Protein AF-A0A9K3N238-F1 (afdb_monomer_lite)

Sequence (160 aa):
MAKKGSGGYFGYQEIWHDLILIFRPKSKLHALWNHTVSHKTKVASDRNLTHTVFTVLSRSIPDAARPVHDAIYGAVDVYLKEHPTLTEVERKKVCELIDVKKLSADASIHAAQNDRLLLRMVVQILFHEQVRATTVIKEAARGNRALEQDWEIKMPLRSK

Secondary structure (DSSP, 8-state):
-----------SSSHHHHHHHHT--TTHHHHHHHHHHHHHHHHHT-TT--HHHHHHHHHTS-GGG-S--HHHHHHHHHHHHH-TT--HHHHHHHHTT--GGG--HHHHHHHHT-TTS-HHHHHHHHHHHHHHHHHHHHHHHHHHHHHHHHHHHT------

Structure (mmCIF, N/CA/C/O backbone):
data_AF-A0A9K3N238-F1
#
_entry.id   AF-A0A9K3N238-F1
#
loop_
_atom_site.group_PDB
_atom_site.id
_atom_site.type_symbol
_atom_site.label_atom_id
_atom_site.label_alt_id
_atom_site.label_comp_id
_atom_site.label_asym_id
_atom_site.label_entity_id
_atom_site.label_seq_id
_atom_site.pdbx_PDB_ins_code
_atom_site.Cartn_x
_atom_site.Cartn_y
_atom_site.Cartn_z
_atom_site.occupancy
_ato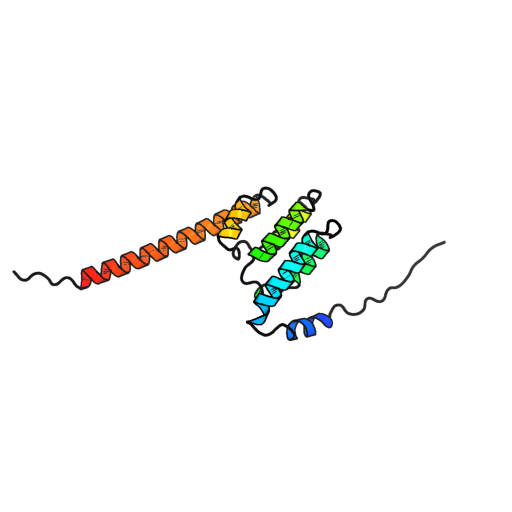m_site.B_iso_or_equiv
_atom_site.auth_seq_id
_atom_site.auth_comp_id
_atom_site.auth_asym_id
_atom_site.auth_atom_id
_atom_site.pdbx_PDB_model_num
ATOM 1 N N . MET A 1 1 ? -47.717 -0.797 22.506 1.00 36.56 1 MET A N 1
ATOM 2 C CA . MET A 1 1 ? -47.181 -2.105 22.057 1.00 36.56 1 MET A CA 1
ATOM 3 C C . MET A 1 1 ? -46.749 -1.997 20.601 1.00 36.56 1 MET A C 1
ATOM 5 O O . MET A 1 1 ? -47.348 -1.241 19.854 1.00 36.56 1 MET A O 1
ATOM 9 N N . ALA A 1 2 ? -45.655 -2.675 20.260 1.00 42.44 2 ALA A N 1
ATOM 10 C CA . ALA A 1 2 ? -44.848 -2.520 19.049 1.00 42.44 2 ALA A CA 1
ATOM 11 C C . ALA A 1 2 ? -45.289 -3.381 17.846 1.00 42.44 2 ALA A C 1
ATOM 13 O O . ALA A 1 2 ? -45.802 -4.475 18.065 1.00 42.44 2 ALA A O 1
ATOM 14 N N . LYS A 1 3 ? -44.935 -2.938 16.620 1.00 38.91 3 LYS A N 1
ATOM 15 C CA . LYS A 1 3 ? -44.152 -3.623 15.538 1.00 38.91 3 LYS A CA 1
ATOM 16 C C . LYS A 1 3 ? -44.475 -2.985 14.162 1.00 38.91 3 LYS A C 1
ATOM 18 O O . LYS A 1 3 ? -45.639 -2.765 13.871 1.00 38.91 3 LYS A O 1
ATOM 23 N N . LYS A 1 4 ? -43.478 -2.438 13.432 1.00 41.72 4 LYS A N 1
ATOM 24 C CA . LYS A 1 4 ? -42.696 -3.033 12.299 1.00 41.72 4 LYS A CA 1
ATOM 25 C C . LYS A 1 4 ? -43.605 -3.563 11.170 1.00 41.72 4 LYS A C 1
ATOM 27 O O . LYS A 1 4 ? -44.455 -4.378 11.474 1.00 41.72 4 LYS A O 1
ATOM 32 N N . GLY A 1 5 ? -43.475 -3.261 9.876 1.00 37.56 5 GLY A N 1
ATOM 33 C CA . GLY A 1 5 ? -42.472 -2.591 9.037 1.00 37.56 5 GLY A CA 1
ATOM 34 C C . GLY A 1 5 ? -42.508 -3.239 7.635 1.00 37.56 5 GLY A C 1
ATOM 35 O O . GLY A 1 5 ? -42.903 -4.393 7.546 1.00 37.56 5 GLY A O 1
ATOM 36 N N . SER A 1 6 ? -42.074 -2.553 6.571 1.00 37.09 6 SER A N 1
ATOM 37 C CA . SER A 1 6 ? -41.459 -3.182 5.380 1.00 37.09 6 SER A CA 1
ATOM 38 C C . SER A 1 6 ? -40.915 -2.110 4.435 1.00 37.09 6 SER A C 1
ATOM 40 O O . SER A 1 6 ? -41.674 -1.389 3.791 1.00 37.09 6 SER A O 1
ATOM 42 N N . GLY A 1 7 ? -39.586 -2.009 4.386 1.00 35.06 7 GLY A N 1
ATOM 43 C CA . GLY A 1 7 ? -38.854 -1.189 3.429 1.00 35.06 7 GLY A CA 1
ATOM 44 C C . GLY A 1 7 ? -38.792 -1.861 2.058 1.00 35.06 7 GLY A C 1
ATOM 45 O O . GLY A 1 7 ? -38.559 -3.065 1.960 1.00 35.06 7 GLY A O 1
ATOM 46 N N . GLY A 1 8 ? -38.989 -1.064 1.009 1.00 31.45 8 GLY A N 1
ATOM 47 C CA . GLY A 1 8 ? -38.697 -1.444 -0.367 1.00 31.45 8 GLY A CA 1
ATOM 48 C C . GLY A 1 8 ? -37.238 -1.135 -0.684 1.00 31.45 8 GLY A C 1
ATOM 49 O O . GLY A 1 8 ? -36.854 0.028 -0.777 1.00 31.45 8 GLY A O 1
ATOM 50 N N . TYR A 1 9 ? -36.427 -2.178 -0.838 1.00 36.44 9 TYR A N 1
ATOM 51 C CA . TYR A 1 9 ? -35.090 -2.085 -1.413 1.00 36.44 9 TYR A CA 1
ATOM 52 C C . TYR A 1 9 ? -35.229 -2.063 -2.939 1.00 36.44 9 TYR A C 1
ATOM 54 O O . TYR A 1 9 ? -35.436 -3.104 -3.556 1.00 36.44 9 TYR A O 1
ATOM 62 N N . PHE A 1 10 ? -35.138 -0.880 -3.546 1.00 38.25 10 PHE A N 1
ATOM 63 C CA . PHE A 1 10 ? -35.057 -0.723 -4.998 1.00 38.25 10 PHE A CA 1
ATOM 64 C C . PHE A 1 10 ? -33.602 -0.470 -5.421 1.00 38.25 10 PHE A C 1
ATOM 66 O O . PHE A 1 10 ? -32.990 0.515 -5.019 1.00 38.25 10 PHE A O 1
ATOM 73 N N . GLY A 1 11 ? -33.074 -1.371 -6.257 1.00 41.41 11 GLY A N 1
ATOM 74 C CA . GLY A 1 11 ? -32.256 -1.003 -7.417 1.00 41.41 11 GLY A CA 1
ATOM 75 C C . GLY A 1 11 ? -30.794 -0.595 -7.211 1.00 41.41 11 GLY A C 1
ATOM 76 O O . GLY A 1 11 ? -30.392 0.448 -7.707 1.00 41.41 11 GLY A O 1
ATOM 77 N N . TYR A 1 12 ? -29.951 -1.438 -6.604 1.00 43.28 12 TYR A N 1
ATOM 78 C CA . TYR A 1 12 ? -28.486 -1.259 -6.665 1.00 43.28 12 TYR A CA 1
ATOM 79 C C . TYR A 1 12 ? -27.823 -1.926 -7.881 1.00 43.28 12 TYR A C 1
ATOM 81 O O . TYR A 1 12 ? -26.600 -1.945 -7.946 1.00 43.28 12 TYR A O 1
ATOM 89 N N . GLN A 1 13 ? -28.586 -2.479 -8.831 1.00 37.25 13 GLN A N 1
ATOM 90 C CA . GLN A 1 13 ? -28.043 -3.329 -9.903 1.00 37.25 13 GLN A CA 1
ATOM 91 C C . GLN A 1 13 ? -28.067 -2.683 -11.300 1.00 37.25 13 GLN A C 1
ATOM 93 O O . GLN A 1 13 ? -27.227 -3.019 -12.127 1.00 37.25 13 GLN A O 1
ATOM 98 N N . GLU A 1 14 ? -28.941 -1.704 -11.551 1.00 40.03 14 GLU A N 1
ATOM 99 C CA . GLU A 1 14 ? -29.059 -1.065 -12.877 1.00 40.03 14 GLU A CA 1
ATOM 100 C C . GLU A 1 14 ? -28.109 0.126 -13.068 1.00 40.03 14 GLU A C 1
ATOM 102 O O . GLU A 1 14 ? -27.623 0.370 -14.166 1.00 40.03 14 GLU A O 1
ATOM 107 N N . ILE A 1 15 ? -27.712 0.790 -11.981 1.00 51.00 15 ILE A N 1
ATOM 108 C CA . ILE A 1 15 ? -26.801 1.950 -12.020 1.00 51.00 15 ILE A CA 1
ATOM 109 C C . ILE A 1 15 ? -25.371 1.555 -12.447 1.00 51.00 15 ILE A C 1
ATOM 111 O O . ILE A 1 15 ? -24.587 2.383 -12.908 1.00 51.00 15 ILE A O 1
ATOM 115 N N . TRP A 1 16 ? -25.006 0.278 -12.295 1.00 45.16 16 TRP A N 1
ATOM 116 C CA . TRP A 1 16 ? -23.650 -0.206 -12.569 1.00 45.16 16 TRP A CA 1
ATOM 117 C C . TRP A 1 16 ? -23.342 -0.355 -14.056 1.00 45.16 16 TRP A C 1
ATOM 119 O O . TRP A 1 16 ? -22.204 -0.117 -14.459 1.00 45.16 16 TRP A O 1
ATOM 129 N N . HIS A 1 17 ? -24.330 -0.712 -14.878 1.00 39.53 17 HIS A N 1
ATOM 130 C CA . HIS A 1 17 ? -24.114 -0.863 -16.317 1.00 39.53 17 HIS A CA 1
ATOM 131 C C . HIS A 1 17 ? -23.924 0.497 -17.005 1.00 39.53 17 HIS A C 1
ATOM 133 O O . HIS A 1 17 ? -23.022 0.637 -17.835 1.00 39.53 17 HIS A O 1
ATOM 139 N N . ASP A 1 18 ? -24.661 1.519 -16.569 1.00 44.22 18 ASP A N 1
ATOM 140 C CA . ASP A 1 18 ? -24.533 2.881 -17.097 1.00 44.22 18 ASP A CA 1
ATOM 141 C C . ASP A 1 18 ? -23.216 3.556 -16.678 1.00 44.22 18 ASP A C 1
ATOM 143 O O . ASP A 1 18 ? -22.573 4.235 -17.481 1.00 44.22 18 ASP A O 1
ATOM 147 N N . LEU A 1 19 ? -22.727 3.304 -15.457 1.00 46.47 19 LEU A N 1
ATOM 148 C CA . LEU A 1 19 ? -21.445 3.848 -14.986 1.00 46.47 19 LEU A CA 1
ATOM 149 C C . LEU A 1 19 ? -20.224 3.241 -15.698 1.00 46.47 19 LEU A C 1
ATOM 151 O O . LEU A 1 19 ? -19.222 3.931 -15.899 1.00 46.47 19 LEU A O 1
ATOM 155 N N . ILE A 1 20 ? -20.305 1.977 -16.127 1.00 50.78 20 ILE A N 1
ATOM 156 C CA . ILE A 1 20 ? -19.244 1.316 -16.905 1.00 50.78 20 ILE A CA 1
ATOM 157 C C . ILE A 1 20 ? -19.166 1.886 -18.332 1.00 50.78 20 ILE A C 1
ATOM 159 O O . ILE A 1 20 ? -18.067 2.036 -18.873 1.00 50.78 20 ILE A O 1
ATOM 163 N N . LEU A 1 21 ? -20.304 2.258 -18.931 1.00 44.91 21 LEU A N 1
ATOM 164 C CA . LEU A 1 21 ? -20.362 2.835 -20.281 1.00 44.91 21 LEU A CA 1
ATOM 165 C C . LEU A 1 21 ? -19.893 4.300 -20.334 1.00 44.91 21 LEU A C 1
ATOM 167 O O . LEU A 1 21 ? -19.304 4.710 -21.334 1.00 44.91 21 LEU A O 1
ATOM 171 N N . ILE A 1 22 ? -20.042 5.061 -19.244 1.00 47.56 22 ILE A N 1
ATOM 172 C CA . ILE A 1 22 ? -19.522 6.439 -19.125 1.00 47.56 22 ILE A CA 1
ATOM 173 C C . ILE A 1 22 ? -17.975 6.476 -19.094 1.00 47.56 22 ILE A C 1
ATOM 175 O O . ILE A 1 22 ? -17.360 7.466 -19.495 1.00 47.56 22 ILE A O 1
ATOM 179 N N . PHE A 1 23 ? -17.314 5.394 -18.666 1.00 49.16 23 PHE A N 1
ATOM 180 C CA . PHE A 1 23 ? -15.881 5.373 -18.329 1.00 49.16 23 PHE A CA 1
ATOM 181 C C . PHE A 1 23 ? -14.939 4.785 -19.400 1.00 49.16 23 PHE A C 1
ATOM 183 O O . PHE A 1 23 ? -13.794 4.438 -19.098 1.00 49.16 23 PHE A O 1
ATOM 190 N N . ARG A 1 24 ? -15.351 4.711 -20.674 1.00 55.03 24 ARG A N 1
ATOM 191 C CA . ARG A 1 24 ? -14.450 4.343 -21.789 1.00 55.03 24 ARG A CA 1
ATOM 192 C C . ARG A 1 24 ? -14.046 5.574 -22.617 1.00 55.03 24 ARG A C 1
ATOM 194 O O . ARG A 1 24 ? -14.654 5.846 -23.646 1.00 55.03 24 ARG A O 1
ATOM 201 N N . PRO A 1 25 ? -13.009 6.328 -22.198 1.00 46.47 25 PRO A N 1
ATOM 202 C CA . PRO A 1 25 ? -11.815 6.480 -23.049 1.00 46.47 25 PRO A CA 1
ATOM 203 C C . PRO A 1 25 ? -10.496 6.615 -22.251 1.00 46.47 25 PRO A C 1
ATOM 205 O O . PRO A 1 25 ? -10.401 7.345 -21.269 1.00 46.47 25 PRO A O 1
ATOM 208 N N . LYS A 1 26 ? -9.431 5.955 -22.729 1.00 46.44 26 LYS A N 1
ATOM 209 C CA . LYS A 1 26 ? -8.153 5.699 -22.023 1.00 46.44 26 LYS A CA 1
ATOM 210 C C . LYS A 1 26 ? -7.302 6.928 -21.621 1.00 46.44 26 LYS A C 1
ATOM 212 O O . LYS A 1 26 ? -6.298 6.740 -20.946 1.00 46.44 26 LYS A O 1
ATOM 217 N N . SER A 1 27 ? -7.670 8.160 -21.986 1.00 52.00 27 SER A N 1
ATOM 218 C CA . SER A 1 27 ? -6.851 9.369 -21.747 1.00 52.00 27 SER A CA 1
ATOM 219 C C . SER A 1 27 ? -7.427 10.351 -20.716 1.00 52.00 27 SER A C 1
ATOM 221 O O . SER A 1 27 ? -6.669 10.946 -19.954 1.00 52.00 27 SER A O 1
ATOM 223 N N . LYS A 1 28 ? -8.757 10.490 -20.609 1.00 51.62 28 LYS A N 1
ATOM 224 C CA . LYS A 1 28 ? -9.402 11.377 -19.612 1.00 51.62 28 LYS A CA 1
ATOM 225 C C . LYS A 1 28 ? -9.441 10.776 -18.203 1.00 51.62 28 LYS A C 1
ATOM 227 O O . LYS A 1 28 ? -9.592 11.507 -17.227 1.00 51.62 28 LYS A O 1
ATOM 232 N N . LEU A 1 29 ? -9.252 9.460 -18.095 1.00 52.34 29 LEU A N 1
ATOM 233 C CA . LEU A 1 29 ? -9.285 8.718 -16.835 1.00 52.34 29 LEU A CA 1
ATOM 234 C C . LEU A 1 29 ? -8.158 9.089 -15.878 1.00 52.34 29 LEU A C 1
ATOM 236 O O . LEU A 1 29 ? -8.394 9.078 -14.683 1.00 52.34 29 LEU A O 1
ATOM 240 N N . HIS A 1 30 ? -6.972 9.456 -16.367 1.00 46.09 30 HIS A N 1
ATOM 241 C CA . HIS A 1 30 ? -5.857 9.845 -15.499 1.00 46.09 30 HIS A CA 1
ATOM 242 C C . HIS A 1 30 ? -6.108 11.212 -14.833 1.00 46.09 30 HIS A C 1
ATOM 244 O O . HIS A 1 30 ? -5.863 11.391 -13.643 1.00 46.09 30 HIS A O 1
ATOM 250 N N . ALA A 1 31 ? -6.661 12.177 -15.575 1.00 52.22 31 ALA A N 1
ATOM 251 C CA . ALA A 1 31 ? -7.016 13.490 -15.035 1.00 52.22 31 ALA A CA 1
ATOM 252 C C . ALA A 1 31 ? -8.223 13.409 -14.086 1.00 52.22 31 ALA A C 1
ATOM 254 O O . ALA A 1 31 ? -8.197 13.981 -12.996 1.00 52.22 31 ALA A O 1
ATOM 255 N N . LEU A 1 32 ? -9.249 12.633 -14.462 1.00 53.38 32 LEU A N 1
ATOM 256 C CA . LEU A 1 32 ? -10.358 12.299 -13.569 1.00 53.38 32 LEU A CA 1
ATOM 257 C C . LEU A 1 32 ? -9.857 11.546 -12.341 1.00 53.38 32 LEU A C 1
ATOM 259 O O . LEU A 1 32 ? -10.279 11.879 -11.248 1.00 53.38 32 LEU A O 1
ATOM 263 N N . TRP A 1 33 ? -8.929 10.601 -12.479 1.00 49.62 33 TRP A N 1
ATOM 264 C CA . TRP A 1 33 ? -8.299 9.902 -11.362 1.00 49.62 33 TRP A CA 1
ATOM 265 C C . TRP A 1 33 ? -7.638 10.889 -10.411 1.00 49.62 33 TRP A C 1
ATOM 267 O O . TRP A 1 33 ? -8.029 10.913 -9.257 1.00 49.62 33 TRP A O 1
ATOM 277 N N . ASN A 1 34 ? -6.760 11.780 -10.873 1.00 53.84 34 ASN A N 1
ATOM 278 C CA . ASN A 1 34 ? -6.120 12.772 -10.000 1.00 53.84 34 ASN A CA 1
ATOM 279 C C . ASN A 1 34 ? -7.141 13.695 -9.309 1.00 53.84 34 ASN A C 1
ATOM 281 O O . ASN A 1 34 ? -7.015 13.983 -8.118 1.00 53.84 34 ASN A O 1
ATOM 285 N N . HIS A 1 35 ? -8.208 14.088 -10.010 1.00 55.72 35 HIS A N 1
ATOM 286 C CA . HIS A 1 35 ? -9.307 14.867 -9.432 1.00 55.72 35 HIS A CA 1
ATOM 287 C C . HIS A 1 35 ? -10.129 14.065 -8.400 1.00 55.72 35 HIS A C 1
ATOM 289 O O . HIS A 1 35 ? -10.440 14.553 -7.313 1.00 55.72 35 HIS A O 1
ATOM 295 N N . THR A 1 36 ? -10.438 12.802 -8.694 1.00 54.38 36 THR A N 1
ATOM 296 C CA . THR A 1 36 ? -11.192 11.894 -7.813 1.00 54.38 36 THR A CA 1
ATOM 297 C C . THR A 1 36 ? -10.342 11.460 -6.622 1.00 54.38 36 THR A C 1
ATOM 299 O O . THR A 1 36 ? -10.864 11.253 -5.536 1.00 54.38 36 THR A O 1
ATOM 302 N N . VAL A 1 37 ? -9.027 11.360 -6.789 1.00 55.78 37 VAL A N 1
ATOM 303 C CA . VAL A 1 37 ? -8.047 11.084 -5.737 1.00 55.78 37 VAL A CA 1
ATOM 304 C C . VAL A 1 37 ? -7.929 12.279 -4.807 1.00 55.78 37 VAL A C 1
ATOM 306 O O . VAL A 1 37 ? -8.012 12.084 -3.605 1.00 55.78 37 VAL A O 1
ATOM 309 N N . SER A 1 38 ? -7.853 13.509 -5.330 1.00 53.81 38 SER A N 1
ATOM 310 C CA . SER A 1 38 ? -7.935 14.722 -4.501 1.00 53.81 38 SER A CA 1
ATOM 311 C C . SER A 1 38 ? -9.234 14.760 -3.683 1.00 53.81 38 SER A C 1
ATOM 313 O O . SER A 1 38 ? -9.226 15.112 -2.501 1.00 53.81 38 SER A O 1
ATOM 315 N N . HIS A 1 39 ? -10.346 14.312 -4.275 1.00 54.41 39 HIS A N 1
ATOM 316 C CA . HIS A 1 39 ? -11.600 14.122 -3.549 1.00 54.41 39 HIS A CA 1
ATOM 317 C C . HIS A 1 39 ? -11.500 12.992 -2.505 1.00 54.41 39 HIS A C 1
ATOM 319 O O . HIS A 1 39 ? -11.958 13.168 -1.381 1.00 54.41 39 HIS A O 1
ATOM 325 N N . LYS A 1 40 ? -10.847 11.862 -2.812 1.00 54.34 40 LYS A N 1
ATOM 326 C CA . LYS A 1 40 ? -10.632 10.746 -1.873 1.00 54.34 40 LYS A CA 1
ATOM 327 C C . LYS A 1 40 ? -9.739 11.115 -0.693 1.00 54.34 40 LYS A C 1
ATOM 329 O O . LYS A 1 40 ? -10.028 10.653 0.400 1.00 54.34 40 LYS A O 1
ATOM 334 N N . THR A 1 41 ? -8.717 11.953 -0.863 1.00 58.03 41 THR A N 1
ATOM 335 C CA . THR A 1 41 ? -7.882 12.422 0.256 1.00 58.03 41 THR A CA 1
ATOM 336 C C . THR A 1 41 ? -8.664 13.355 1.182 1.00 58.03 41 THR A C 1
ATOM 338 O O . THR A 1 41 ? -8.518 13.274 2.397 1.00 58.03 41 THR A O 1
ATOM 341 N N . LYS A 1 42 ? -9.560 14.189 0.631 1.00 60.94 42 LYS A N 1
ATOM 342 C CA . LYS A 1 42 ? -10.506 14.992 1.428 1.00 60.94 42 LYS A CA 1
ATOM 343 C C . LYS A 1 42 ? -11.509 14.118 2.179 1.00 60.94 42 LYS A C 1
ATOM 345 O O . LYS A 1 42 ? -11.720 14.335 3.364 1.00 60.94 42 LYS A O 1
ATOM 350 N N . VAL A 1 43 ? -12.072 13.111 1.511 1.00 63.38 43 VAL A N 1
ATOM 351 C CA . VAL A 1 43 ? -12.992 12.139 2.124 1.00 63.38 43 VAL A CA 1
ATOM 352 C C . VAL A 1 43 ? -12.280 11.314 3.203 1.00 63.38 43 VAL A C 1
ATOM 354 O O . VAL A 1 43 ? -12.836 11.104 4.270 1.00 63.38 43 VAL A O 1
ATOM 357 N N . ALA A 1 44 ? -11.026 10.915 2.979 1.00 63.12 44 ALA A N 1
ATOM 358 C CA . ALA A 1 44 ? -10.206 10.195 3.955 1.00 63.12 44 ALA A CA 1
ATOM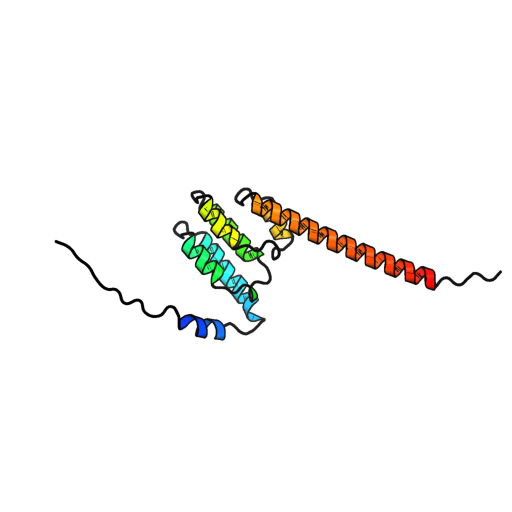 359 C C . ALA A 1 44 ? -9.898 11.011 5.220 1.00 63.12 44 ALA A C 1
ATOM 361 O O . ALA A 1 44 ? -9.611 10.426 6.261 1.00 63.12 44 ALA A O 1
ATOM 362 N N . SER A 1 45 ? -9.951 12.343 5.125 1.00 67.19 45 SER A N 1
ATOM 363 C CA . SER A 1 45 ? -9.732 13.248 6.252 1.00 67.19 45 SER A CA 1
ATOM 364 C C . SER A 1 45 ? -10.977 13.438 7.130 1.00 67.19 45 SER A C 1
ATOM 366 O O . SER A 1 45 ? -10.883 14.075 8.181 1.00 67.19 45 SER A O 1
ATOM 368 N N . ASP A 1 46 ? -12.138 12.925 6.711 1.00 72.25 46 ASP A N 1
ATOM 369 C CA . ASP A 1 46 ? -13.370 12.979 7.495 1.00 72.25 46 ASP A CA 1
ATOM 370 C C . ASP A 1 46 ? -13.344 11.912 8.596 1.00 72.25 46 ASP A C 1
ATOM 372 O O . ASP A 1 46 ? -13.398 10.714 8.321 1.00 72.25 46 ASP A O 1
ATOM 376 N N . ARG A 1 47 ? -13.294 12.360 9.854 1.00 70.00 47 ARG A N 1
ATOM 377 C CA . ARG A 1 47 ? -13.248 11.500 11.051 1.00 70.00 47 ARG A CA 1
ATOM 378 C C . ARG A 1 47 ? -14.535 10.719 11.307 1.00 70.00 47 ARG A C 1
ATOM 380 O O . ARG A 1 47 ? -14.537 9.800 12.123 1.00 70.00 47 ARG A O 1
ATOM 387 N N . ASN A 1 48 ? -15.632 11.086 10.645 1.00 72.31 48 ASN A N 1
ATOM 388 C CA . ASN A 1 48 ? -16.898 10.363 10.734 1.00 72.31 48 ASN A CA 1
ATOM 389 C C . ASN A 1 48 ? -17.016 9.267 9.663 1.00 72.31 48 ASN A C 1
ATOM 391 O O . ASN A 1 48 ? -18.001 8.520 9.639 1.00 72.31 48 ASN A O 1
ATOM 395 N N . LEU A 1 49 ? -16.031 9.147 8.765 1.00 78.56 49 LEU A N 1
ATOM 396 C CA . LEU A 1 49 ? -16.064 8.174 7.688 1.00 78.56 49 LEU A CA 1
ATOM 397 C C . LEU A 1 49 ? -15.727 6.771 8.200 1.00 78.56 49 LEU A C 1
ATOM 399 O O . LEU A 1 49 ? -14.588 6.432 8.518 1.00 78.56 49 LEU A O 1
ATOM 403 N N . THR A 1 50 ? -16.723 5.891 8.192 1.00 81.88 50 THR A N 1
ATOM 404 C CA . THR A 1 50 ? -16.505 4.487 8.558 1.00 81.88 50 THR A CA 1
ATOM 405 C C . THR A 1 50 ? -15.609 3.759 7.550 1.00 81.88 50 THR A C 1
ATOM 407 O O . THR A 1 50 ? -15.662 4.003 6.338 1.00 81.88 50 THR A O 1
ATOM 410 N N . HIS A 1 51 ? -14.840 2.781 8.040 1.00 82.75 51 HIS A N 1
ATOM 411 C CA . HIS A 1 51 ? -13.933 1.978 7.213 1.00 82.75 51 HIS A CA 1
ATOM 412 C C . HIS A 1 51 ? -14.675 1.263 6.072 1.00 82.75 51 HIS A C 1
ATOM 414 O O . HIS A 1 51 ? -14.124 1.063 4.988 1.00 82.75 51 HIS A O 1
ATOM 420 N N . THR A 1 52 ? -15.946 0.909 6.287 1.00 81.69 52 THR A N 1
ATOM 421 C CA . THR A 1 52 ? -16.820 0.285 5.288 1.00 81.69 52 THR A CA 1
ATOM 422 C C . THR A 1 52 ? -17.078 1.213 4.107 1.00 81.69 52 THR A C 1
ATOM 424 O O . THR A 1 52 ? -16.866 0.811 2.962 1.00 81.69 52 THR A O 1
ATOM 427 N N . VAL A 1 53 ? -17.482 2.462 4.363 1.00 79.69 53 VAL A N 1
ATOM 428 C CA . VAL A 1 53 ? -17.744 3.444 3.297 1.00 79.69 53 VAL A CA 1
ATOM 429 C C . VAL A 1 53 ? -16.449 3.768 2.556 1.00 79.69 53 VAL A C 1
ATOM 431 O O . VAL A 1 53 ? -16.428 3.742 1.325 1.00 79.69 53 VAL A O 1
ATOM 434 N N . PHE A 1 54 ? -15.345 3.962 3.285 1.00 83.19 54 PHE A N 1
ATOM 435 C CA . PHE A 1 54 ? -14.027 4.169 2.682 1.00 83.19 54 PHE A CA 1
ATOM 436 C C . PHE A 1 54 ? -13.621 3.014 1.747 1.00 83.19 54 PHE A C 1
ATOM 438 O O . PHE A 1 54 ? -13.159 3.239 0.626 1.00 83.19 54 PHE A O 1
ATOM 445 N N . THR A 1 55 ? -13.849 1.768 2.171 1.00 83.31 55 THR A N 1
ATOM 446 C CA . THR A 1 55 ? -13.541 0.561 1.385 1.00 83.31 55 THR A CA 1
ATOM 447 C C . THR A 1 55 ? -14.389 0.478 0.115 1.00 83.31 55 THR A C 1
ATOM 449 O O . THR A 1 55 ? -13.859 0.189 -0.960 1.00 83.31 55 THR A O 1
ATOM 452 N N . VAL A 1 56 ? -15.692 0.760 0.210 1.00 82.19 56 VAL A N 1
ATOM 453 C CA . VAL A 1 56 ? -16.610 0.751 -0.942 1.00 82.19 56 VAL A CA 1
ATOM 454 C C . VAL A 1 56 ? -16.218 1.826 -1.958 1.00 82.19 56 VAL A C 1
ATOM 456 O O . VAL A 1 56 ? -16.061 1.521 -3.140 1.00 82.19 56 VAL A O 1
ATOM 459 N N . LEU A 1 57 ? -15.961 3.057 -1.505 1.00 79.00 57 LEU A N 1
ATOM 460 C CA . LEU A 1 57 ? -15.500 4.155 -2.365 1.00 79.00 57 LEU A CA 1
ATOM 461 C C . LEU A 1 57 ? -14.133 3.872 -2.995 1.00 79.00 57 LEU A C 1
ATOM 463 O O . LEU A 1 57 ? -13.835 4.297 -4.113 1.00 79.00 57 LEU A O 1
ATOM 467 N N . SER A 1 58 ? -13.271 3.150 -2.287 1.00 82.12 58 SER A N 1
ATOM 468 C CA . SER A 1 58 ? -11.968 2.744 -2.803 1.00 82.12 58 SER A CA 1
ATOM 469 C C . SER A 1 58 ? -12.081 1.691 -3.904 1.00 82.12 58 SER A C 1
ATOM 471 O O . SER A 1 58 ? -11.359 1.780 -4.898 1.00 82.12 58 SER A O 1
ATOM 473 N N . ARG A 1 59 ? -13.026 0.752 -3.770 1.00 81.44 59 ARG A N 1
ATOM 474 C CA . ARG A 1 59 ? -13.263 -0.349 -4.720 1.00 81.44 59 ARG A CA 1
ATOM 475 C C . ARG A 1 59 ? -14.187 -0.006 -5.886 1.00 81.44 59 ARG A C 1
ATOM 477 O O . ARG A 1 59 ? -14.186 -0.749 -6.861 1.00 81.44 59 ARG A O 1
ATOM 484 N N . SER A 1 60 ? -14.928 1.100 -5.828 1.00 78.75 60 SER A N 1
ATOM 485 C CA . SER A 1 60 ? -15.806 1.531 -6.927 1.00 78.75 60 SER A CA 1
ATOM 486 C C . SER A 1 60 ? -15.055 1.809 -8.232 1.00 78.75 60 SER A C 1
ATOM 488 O O . SER A 1 60 ? -15.646 1.754 -9.306 1.00 78.75 60 SER A O 1
ATOM 490 N N . ILE A 1 61 ? -13.746 2.072 -8.153 1.00 74.62 61 ILE A N 1
ATOM 491 C CA . ILE A 1 61 ? -12.886 2.246 -9.321 1.00 74.62 61 ILE A CA 1
ATOM 492 C C . ILE A 1 61 ? -12.242 0.895 -9.676 1.00 74.62 61 ILE A C 1
ATOM 494 O O . ILE A 1 61 ? -11.475 0.355 -8.860 1.00 74.62 61 ILE A O 1
ATOM 498 N N . PRO A 1 62 ? -12.489 0.362 -10.890 1.00 78.44 62 PRO A N 1
ATOM 499 C CA . PRO A 1 62 ? -11.910 -0.897 -11.337 1.00 78.44 62 PRO A CA 1
ATOM 500 C C . PRO A 1 62 ? -10.386 -0.889 -11.266 1.00 78.44 62 PRO A C 1
ATOM 502 O O . PRO A 1 62 ? -9.734 0.118 -11.540 1.00 78.44 62 PRO A O 1
ATOM 505 N N . ASP A 1 63 ? -9.811 -2.044 -10.950 1.00 74.88 63 ASP A N 1
ATOM 506 C CA . ASP A 1 63 ? -8.362 -2.233 -10.866 1.00 74.88 63 ASP A CA 1
ATOM 507 C C . ASP A 1 63 ? -7.649 -1.960 -12.209 1.00 74.88 63 ASP A C 1
ATOM 509 O O . ASP A 1 63 ? -6.559 -1.396 -12.242 1.00 74.88 63 ASP A O 1
ATOM 513 N N . ALA A 1 64 ? -8.317 -2.241 -13.335 1.00 74.38 64 ALA A N 1
ATOM 514 C CA . ALA A 1 64 ? -7.821 -1.944 -14.683 1.00 74.38 64 ALA A CA 1
ATOM 515 C C . ALA A 1 64 ? -7.669 -0.437 -14.975 1.00 74.38 64 ALA A C 1
ATOM 517 O O . ALA A 1 64 ? -6.891 -0.054 -15.847 1.00 74.38 64 ALA A O 1
ATOM 518 N N . ALA A 1 65 ? -8.397 0.422 -14.254 1.00 72.81 65 ALA A N 1
ATOM 519 C CA . ALA A 1 65 ? -8.262 1.876 -14.341 1.00 72.81 65 ALA A CA 1
ATOM 520 C C . ALA A 1 65 ? -7.198 2.426 -13.371 1.00 72.81 65 ALA A C 1
ATOM 522 O O . ALA A 1 65 ? -6.944 3.630 -13.364 1.00 72.81 65 ALA A O 1
ATOM 523 N N . ARG A 1 66 ? -6.572 1.553 -12.565 1.00 75.06 66 ARG A N 1
ATOM 524 C CA . ARG A 1 66 ? -5.564 1.880 -11.549 1.00 75.06 66 ARG A CA 1
ATOM 525 C C . ARG A 1 66 ? -4.228 1.198 -11.872 1.00 75.06 66 ARG A C 1
ATOM 527 O O . ARG A 1 66 ? -3.862 0.212 -11.231 1.00 75.06 66 ARG A O 1
ATOM 534 N N . PRO A 1 67 ? -3.485 1.703 -12.873 1.00 77.06 67 PRO A N 1
ATOM 535 C CA . PRO A 1 67 ? -2.161 1.171 -13.187 1.00 77.06 67 PRO A CA 1
ATOM 536 C C . PRO A 1 67 ? -1.143 1.448 -12.070 1.00 77.06 67 PRO A C 1
ATOM 538 O O . PRO A 1 67 ? -0.200 0.682 -11.914 1.00 77.06 67 PRO A O 1
ATOM 541 N N . VAL A 1 68 ? -1.352 2.514 -11.287 1.00 84.00 68 VAL A N 1
ATOM 542 C CA . VAL A 1 68 ? -0.484 2.937 -10.181 1.00 84.00 68 VAL A CA 1
ATOM 543 C C . VAL A 1 68 ? -1.323 3.141 -8.922 1.00 84.00 68 VAL A C 1
ATOM 545 O O . VAL A 1 68 ? -2.422 3.702 -8.980 1.00 84.00 68 VAL A O 1
ATOM 548 N N . HIS A 1 69 ? -0.814 2.680 -7.781 1.00 89.06 69 HIS A N 1
ATOM 549 C CA . HIS A 1 69 ? -1.515 2.693 -6.497 1.00 89.06 69 HIS A CA 1
ATOM 550 C C . HIS A 1 69 ? -1.062 3.778 -5.511 1.00 89.06 69 HIS A C 1
ATOM 552 O O . HIS A 1 69 ? -1.596 3.855 -4.409 1.00 89.06 69 HIS A O 1
ATOM 558 N N . ASP A 1 70 ? -0.176 4.682 -5.907 1.00 87.31 70 ASP A N 1
ATOM 559 C CA . ASP A 1 70 ? 0.328 5.768 -5.050 1.00 87.31 70 ASP A CA 1
ATOM 560 C C . ASP A 1 70 ? -0.796 6.636 -4.470 1.00 87.31 70 ASP A C 1
ATOM 562 O O . ASP A 1 70 ? -0.811 6.995 -3.297 1.00 87.31 70 ASP A O 1
ATOM 566 N N . ALA A 1 71 ? -1.796 6.925 -5.294 1.00 83.19 71 ALA A N 1
ATOM 567 C CA . ALA A 1 71 ? -2.939 7.739 -4.920 1.00 83.19 71 ALA A CA 1
ATOM 568 C C . ALA A 1 71 ? -3.893 7.046 -3.925 1.00 83.19 71 ALA A C 1
ATOM 570 O O . ALA A 1 71 ? -4.410 7.693 -3.014 1.00 83.19 71 ALA A O 1
ATOM 571 N N . ILE A 1 72 ? -4.124 5.734 -4.073 1.00 85.19 72 ILE A N 1
ATOM 572 C CA . ILE A 1 72 ? -4.916 4.976 -3.090 1.00 85.19 72 ILE A CA 1
ATOM 573 C C . ILE A 1 72 ? -4.117 4.767 -1.802 1.00 85.19 72 ILE A C 1
ATOM 575 O O . ILE A 1 72 ? -4.692 4.841 -0.721 1.00 85.19 72 ILE A O 1
ATOM 579 N N . TYR A 1 73 ? -2.797 4.605 -1.910 1.00 88.81 73 TYR A N 1
ATOM 580 C CA . TYR A 1 73 ? -1.893 4.589 -0.769 1.00 88.81 73 TYR A CA 1
ATOM 581 C C . TYR A 1 73 ? -1.954 5.902 0.019 1.00 88.81 73 TYR A C 1
ATOM 583 O O . TYR A 1 73 ? -2.172 5.859 1.224 1.00 88.81 73 TYR A O 1
ATOM 591 N N . GLY A 1 74 ? -1.866 7.059 -0.644 1.00 86.88 74 GLY A N 1
ATOM 592 C CA . GLY A 1 74 ? -1.976 8.360 0.022 1.00 86.88 74 GLY A CA 1
ATOM 593 C C . GLY A 1 74 ? -3.321 8.556 0.728 1.00 86.88 74 GLY A C 1
ATOM 594 O O . GLY A 1 74 ? -3.367 9.039 1.857 1.00 86.88 74 GLY A O 1
ATOM 595 N N . ALA A 1 75 ? -4.423 8.117 0.110 1.00 85.62 75 ALA A N 1
ATOM 596 C CA . ALA A 1 75 ? -5.735 8.143 0.754 1.00 85.62 75 ALA A CA 1
ATOM 597 C C . ALA A 1 75 ? -5.797 7.220 1.985 1.00 85.62 75 ALA A C 1
ATOM 599 O O . ALA A 1 75 ? -6.352 7.608 3.010 1.00 85.62 75 ALA A O 1
ATOM 600 N N . VAL A 1 76 ? -5.211 6.020 1.906 1.00 88.12 76 VAL A N 1
ATOM 601 C CA . VAL A 1 76 ? -5.114 5.088 3.041 1.00 88.12 76 VAL A CA 1
ATOM 602 C C . VAL A 1 76 ? -4.239 5.660 4.156 1.00 88.12 76 VAL A C 1
ATOM 604 O O . VAL A 1 76 ? -4.642 5.600 5.312 1.00 88.12 76 VAL A O 1
ATOM 607 N N . ASP A 1 77 ? -3.083 6.248 3.844 1.00 87.94 77 ASP A N 1
ATOM 608 C CA . ASP A 1 77 ? -2.193 6.844 4.846 1.00 87.94 77 ASP A CA 1
ATOM 609 C C . ASP A 1 77 ? -2.889 7.973 5.620 1.00 87.94 77 ASP A C 1
ATOM 611 O O . ASP A 1 77 ? -2.855 7.995 6.853 1.00 87.94 77 ASP A O 1
ATOM 615 N N . VAL A 1 78 ? -3.591 8.866 4.913 1.00 86.38 78 VAL A N 1
ATOM 616 C CA . VAL A 1 78 ? -4.397 9.927 5.538 1.00 86.38 78 VAL A CA 1
ATOM 617 C C . VAL A 1 78 ? -5.541 9.340 6.364 1.00 86.38 78 VAL A C 1
ATOM 619 O O . VAL A 1 78 ? -5.742 9.763 7.501 1.00 86.38 78 VAL A O 1
ATOM 622 N N . TYR A 1 79 ? -6.240 8.323 5.856 1.00 84.75 79 TYR A N 1
ATOM 623 C CA . TYR A 1 79 ? -7.321 7.668 6.595 1.00 84.75 79 TYR A CA 1
ATOM 624 C C . TYR A 1 79 ? -6.822 7.051 7.909 1.00 84.75 79 TYR A C 1
ATOM 626 O O . TYR A 1 79 ? -7.417 7.268 8.963 1.00 84.75 79 TYR A O 1
ATOM 634 N N . LEU A 1 80 ? -5.690 6.340 7.869 1.00 88.12 80 LEU A N 1
ATOM 635 C CA . LEU A 1 80 ? -5.042 5.770 9.052 1.00 88.12 80 LEU A CA 1
ATOM 636 C C . LEU A 1 80 ? -4.539 6.851 10.017 1.00 88.12 80 LEU A C 1
ATOM 638 O O . LEU A 1 80 ? -4.521 6.623 11.224 1.00 88.12 80 LEU A O 1
ATOM 642 N N . LYS A 1 81 ? -4.132 8.021 9.502 1.00 86.19 81 LYS A N 1
ATOM 643 C CA . LYS A 1 81 ? -3.734 9.176 10.319 1.00 86.19 81 LYS A CA 1
ATOM 644 C C . LYS A 1 81 ? -4.899 9.734 11.132 1.00 86.19 81 LYS A C 1
ATOM 646 O O . LYS A 1 81 ? -4.744 9.984 12.322 1.00 86.19 81 LYS A O 1
ATOM 651 N N . GLU A 1 82 ? -6.042 9.941 10.484 1.00 84.44 82 GLU A N 1
ATOM 652 C CA . GLU A 1 82 ? -7.208 10.584 11.101 1.00 84.44 82 GLU A CA 1
ATOM 653 C C . GLU A 1 82 ? -8.055 9.619 11.945 1.00 84.44 82 GLU A C 1
ATOM 655 O O . GLU A 1 82 ? -8.867 10.072 12.751 1.00 84.44 82 GLU A O 1
ATOM 660 N N . HIS A 1 83 ? -7.829 8.304 11.826 1.00 85.62 83 HIS A N 1
ATOM 661 C CA . HIS A 1 83 ? -8.553 7.266 12.568 1.00 85.62 83 HIS A CA 1
ATOM 662 C C . HIS A 1 83 ? -7.615 6.373 13.413 1.00 85.62 83 HIS A C 1
ATOM 664 O O . HIS A 1 83 ? -7.532 5.160 13.187 1.00 85.62 83 HIS A O 1
ATOM 670 N N . PRO A 1 84 ? -6.925 6.924 14.433 1.00 84.00 84 PRO A N 1
ATOM 671 C CA . PRO A 1 84 ? -6.014 6.149 15.285 1.00 84.00 84 PRO A CA 1
ATOM 672 C C . PRO A 1 84 ? -6.730 5.081 16.130 1.00 84.00 84 PRO A C 1
ATOM 674 O O . PRO A 1 84 ? -6.095 4.152 16.622 1.00 84.00 84 PRO A O 1
ATOM 677 N N . THR A 1 85 ? -8.052 5.191 16.293 1.00 85.94 85 THR A N 1
ATOM 678 C CA . THR A 1 85 ? -8.893 4.269 17.071 1.00 85.94 85 THR A CA 1
ATOM 679 C C . THR A 1 85 ? -9.296 3.002 16.311 1.00 85.94 85 THR A C 1
ATOM 681 O O . THR A 1 85 ? -9.965 2.145 16.888 1.00 85.94 85 THR A O 1
ATOM 684 N N . LEU A 1 86 ? -8.896 2.848 15.040 1.00 86.19 86 LEU A N 1
ATOM 685 C CA . LEU A 1 86 ? -9.218 1.656 14.254 1.00 86.19 86 LEU A CA 1
ATOM 686 C C . LEU A 1 86 ? -8.630 0.388 14.875 1.00 86.19 86 LEU A C 1
ATOM 688 O O . LEU A 1 86 ? -7.429 0.286 15.178 1.00 86.19 86 LEU A O 1
ATOM 692 N N . THR A 1 87 ? -9.473 -0.637 14.951 1.00 88.62 87 THR A N 1
ATOM 693 C CA . THR A 1 87 ? -9.049 -1.980 15.339 1.00 88.62 87 THR A CA 1
ATOM 694 C C . THR A 1 87 ? -8.067 -2.552 14.314 1.00 88.62 87 THR A C 1
ATOM 696 O O . THR A 1 87 ? -8.022 -2.143 13.149 1.00 88.62 87 THR A O 1
ATOM 699 N N . GLU A 1 88 ? -7.269 -3.534 14.729 1.00 86.94 88 GLU A N 1
ATOM 700 C CA . GLU A 1 88 ? -6.314 -4.203 13.836 1.00 86.94 88 GLU A CA 1
ATOM 701 C C . GLU A 1 88 ? -7.010 -4.828 12.611 1.00 86.94 88 GLU A C 1
ATOM 703 O O . GLU A 1 88 ? -6.508 -4.757 11.488 1.00 86.94 88 GLU A O 1
ATOM 708 N N . VAL A 1 89 ? -8.219 -5.366 12.807 1.00 88.56 89 VAL A N 1
ATOM 709 C CA . VAL A 1 89 ? -9.040 -5.962 11.743 1.00 88.56 89 VAL A CA 1
ATOM 710 C C . VAL A 1 89 ? -9.478 -4.917 10.716 1.00 88.56 89 VAL A C 1
ATOM 712 O O . VAL A 1 89 ? -9.459 -5.184 9.514 1.00 88.56 89 VAL A O 1
ATOM 715 N N . GLU A 1 90 ? -9.869 -3.723 11.158 1.00 88.44 90 GLU A N 1
ATOM 716 C CA . GLU A 1 90 ? -10.282 -2.644 10.257 1.00 88.44 90 GLU A CA 1
ATOM 717 C C . GLU A 1 90 ? -9.091 -2.067 9.498 1.00 88.44 90 GLU A C 1
ATOM 719 O O . GLU A 1 90 ? -9.167 -1.906 8.278 1.00 88.44 90 GLU A O 1
ATOM 724 N N . ARG A 1 91 ? -7.959 -1.854 10.184 1.00 88.88 91 ARG A N 1
ATOM 725 C CA . ARG A 1 91 ? -6.704 -1.453 9.533 1.00 88.88 91 ARG A CA 1
ATOM 726 C C . ARG A 1 91 ? -6.294 -2.448 8.460 1.00 88.88 91 ARG A C 1
ATOM 728 O O . ARG A 1 91 ? -5.947 -2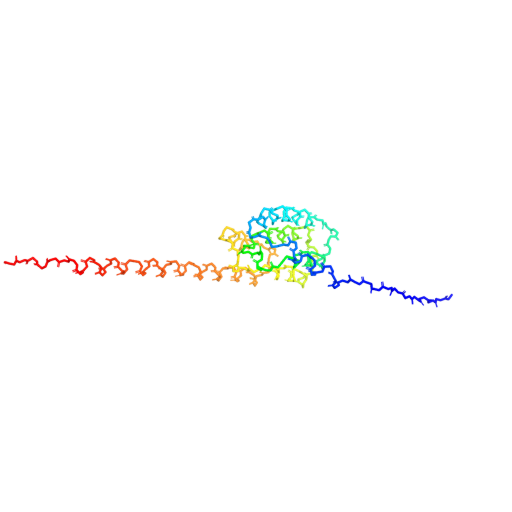.037 7.357 1.00 88.88 91 ARG A O 1
ATOM 735 N N . LYS A 1 92 ? -6.410 -3.750 8.732 1.00 88.56 92 LYS A N 1
ATOM 736 C CA . LYS A 1 92 ? -6.143 -4.794 7.738 1.00 88.56 92 LYS A CA 1
ATOM 737 C C . LYS A 1 92 ? -7.021 -4.644 6.495 1.00 88.56 92 LYS A C 1
ATOM 739 O O . LYS A 1 92 ? -6.483 -4.613 5.392 1.00 88.56 92 LYS A O 1
ATOM 744 N N . LYS A 1 93 ? -8.338 -4.492 6.661 1.00 89.88 93 LYS A N 1
ATOM 745 C CA . LYS A 1 93 ? -9.283 -4.328 5.538 1.00 89.88 93 LYS A CA 1
ATOM 746 C C . LYS A 1 93 ? -8.970 -3.104 4.676 1.00 89.88 93 LYS A C 1
ATOM 748 O O . LYS A 1 93 ? -9.102 -3.165 3.456 1.00 89.88 93 LYS A O 1
ATOM 753 N N . VAL A 1 94 ? -8.570 -2.004 5.309 1.00 89.31 94 VAL A N 1
ATOM 754 C CA . VAL A 1 94 ? -8.205 -0.764 4.616 1.00 89.31 94 VAL A CA 1
ATOM 755 C C . VAL A 1 94 ? -6.869 -0.924 3.886 1.00 89.31 94 VAL A C 1
ATOM 757 O O . VAL A 1 94 ? -6.765 -0.571 2.716 1.00 89.31 94 VAL A O 1
ATOM 760 N N . CYS A 1 95 ? -5.863 -1.520 4.525 1.00 89.38 95 CYS A N 1
ATOM 761 C CA . CYS A 1 95 ? -4.564 -1.772 3.902 1.00 89.38 95 CYS A CA 1
ATOM 762 C C . CYS A 1 95 ? -4.659 -2.746 2.711 1.00 89.38 95 CYS A C 1
ATOM 764 O O . CYS A 1 95 ? -3.948 -2.566 1.729 1.00 89.38 95 CYS A O 1
ATOM 766 N N . GLU A 1 96 ? -5.571 -3.726 2.736 1.00 89.69 96 GLU A N 1
ATOM 767 C CA . GLU A 1 96 ? -5.832 -4.658 1.618 1.00 89.69 96 GLU A CA 1
ATOM 768 C C . GLU A 1 96 ? -6.306 -3.977 0.320 1.00 89.69 96 GLU A C 1
ATOM 770 O O . GLU A 1 96 ? -6.362 -4.613 -0.731 1.00 89.69 96 GLU A O 1
ATOM 775 N N . LEU A 1 97 ? -6.648 -2.687 0.363 1.00 87.69 97 LEU A N 1
ATOM 776 C CA . LEU A 1 97 ? -6.959 -1.899 -0.831 1.00 87.69 97 LEU A CA 1
ATOM 777 C C . LEU A 1 97 ? -5.721 -1.602 -1.691 1.00 87.69 97 LEU A C 1
ATOM 779 O O . LEU A 1 97 ? -5.866 -1.271 -2.871 1.00 87.69 97 LEU A O 1
ATOM 783 N N . ILE A 1 98 ? -4.525 -1.709 -1.107 1.00 89.19 98 ILE A N 1
ATOM 784 C CA . ILE A 1 98 ? -3.253 -1.402 -1.754 1.00 89.19 98 ILE A CA 1
ATOM 785 C C . ILE A 1 98 ? -2.644 -2.691 -2.310 1.00 89.19 98 ILE A C 1
ATOM 787 O O . ILE A 1 98 ? -2.195 -3.562 -1.571 1.00 89.19 98 ILE A O 1
ATOM 791 N N . ASP A 1 99 ? -2.565 -2.781 -3.634 1.00 89.06 99 ASP A N 1
ATOM 792 C CA . ASP A 1 99 ? -1.619 -3.685 -4.298 1.00 89.06 99 ASP A CA 1
ATOM 793 C C . ASP A 1 99 ? -0.216 -3.061 -4.302 1.00 89.06 99 ASP A C 1
ATOM 795 O O . ASP A 1 99 ? 0.052 -2.129 -5.065 1.00 89.06 99 ASP A O 1
ATOM 799 N N . VAL A 1 100 ? 0.668 -3.587 -3.452 1.00 87.19 100 VAL A N 1
ATOM 800 C CA . VAL A 1 100 ? 2.067 -3.146 -3.305 1.00 87.19 100 VAL A CA 1
ATOM 801 C C . VAL A 1 100 ? 2.890 -3.296 -4.580 1.00 87.19 100 VAL A C 1
ATOM 803 O O . VAL A 1 100 ? 3.867 -2.576 -4.765 1.00 87.19 100 VAL A O 1
ATOM 806 N N . LYS A 1 101 ? 2.489 -4.187 -5.496 1.00 87.00 101 LYS A N 1
ATOM 807 C CA . LYS A 1 101 ? 3.194 -4.374 -6.771 1.00 87.00 101 LYS A CA 1
ATOM 808 C C . LYS A 1 101 ? 2.992 -3.197 -7.722 1.00 87.00 101 LYS A C 1
ATOM 810 O O . LYS A 1 101 ? 3.782 -2.999 -8.640 1.00 87.00 101 LYS A O 1
ATOM 815 N N . LYS A 1 102 ? 1.928 -2.421 -7.497 1.00 88.25 102 LYS A N 1
ATOM 816 C CA . LYS A 1 102 ? 1.545 -1.252 -8.295 1.00 88.25 102 LYS A CA 1
ATOM 817 C C . LYS A 1 102 ? 1.984 0.070 -7.667 1.00 88.25 102 LYS A C 1
ATOM 819 O O . LYS A 1 102 ? 1.558 1.126 -8.133 1.00 88.25 102 LYS A O 1
ATOM 824 N N . LEU A 1 103 ? 2.779 0.028 -6.598 1.00 88.31 103 LEU A N 1
ATOM 825 C CA . LEU A 1 103 ? 3.378 1.222 -6.009 1.00 88.31 103 LEU A CA 1
ATOM 826 C C . LEU A 1 103 ? 4.617 1.646 -6.798 1.00 88.31 103 LEU A C 1
ATOM 828 O O . LEU A 1 103 ? 5.427 0.812 -7.225 1.00 88.31 103 LEU A O 1
ATOM 832 N N . SER A 1 104 ? 4.774 2.955 -6.975 1.00 87.94 104 SER A N 1
ATOM 833 C CA . SER A 1 104 ? 6.032 3.532 -7.444 1.00 87.94 104 SER A CA 1
ATOM 834 C C . SER A 1 104 ? 7.145 3.354 -6.407 1.00 87.94 104 SER A C 1
ATOM 836 O O . SER A 1 104 ? 6.893 3.041 -5.246 1.00 87.94 104 SER A O 1
ATOM 838 N N . ALA A 1 105 ? 8.401 3.539 -6.825 1.00 86.19 105 ALA A N 1
ATOM 839 C CA . ALA A 1 105 ? 9.550 3.495 -5.917 1.00 86.19 105 ALA A CA 1
ATOM 840 C C . ALA A 1 105 ? 9.414 4.493 -4.759 1.00 86.19 105 ALA A C 1
ATOM 842 O O . ALA A 1 105 ? 9.594 4.115 -3.604 1.00 86.19 105 ALA A O 1
ATOM 843 N N . ASP A 1 106 ? 9.022 5.729 -5.060 1.00 85.69 106 ASP A N 1
ATOM 844 C CA . ASP A 1 106 ? 8.895 6.786 -4.057 1.00 85.69 106 ASP A CA 1
ATOM 845 C C . ASP A 1 106 ? 7.786 6.465 -3.046 1.00 85.69 106 ASP A C 1
ATOM 847 O O . ASP A 1 106 ? 7.980 6.590 -1.834 1.00 85.69 106 ASP A O 1
ATOM 851 N N . ALA A 1 107 ? 6.641 5.961 -3.525 1.00 86.50 107 ALA A N 1
ATOM 852 C CA . ALA A 1 107 ? 5.551 5.528 -2.657 1.00 86.50 107 ALA A CA 1
ATOM 853 C C . ALA A 1 107 ? 5.930 4.296 -1.818 1.00 86.50 107 ALA A C 1
ATOM 855 O O . ALA A 1 107 ? 5.572 4.234 -0.642 1.00 86.50 107 ALA A O 1
ATOM 856 N N . SER A 1 108 ? 6.686 3.343 -2.377 1.00 87.88 108 SER A N 1
ATOM 857 C CA . SER A 1 108 ? 7.221 2.190 -1.640 1.00 87.88 108 SER A CA 1
ATOM 858 C C . SER A 1 108 ? 8.163 2.612 -0.512 1.00 87.88 108 SER A C 1
ATOM 860 O O . SER A 1 108 ? 8.058 2.077 0.590 1.00 87.88 108 SER A O 1
ATOM 862 N N . ILE A 1 109 ? 9.060 3.575 -0.753 1.00 87.50 109 ILE A N 1
ATOM 863 C CA . ILE A 1 109 ? 9.991 4.086 0.267 1.00 87.50 109 ILE A CA 1
ATOM 864 C C . ILE A 1 109 ? 9.210 4.728 1.416 1.00 87.50 109 ILE A C 1
ATOM 866 O O . ILE A 1 109 ? 9.432 4.385 2.578 1.00 87.50 109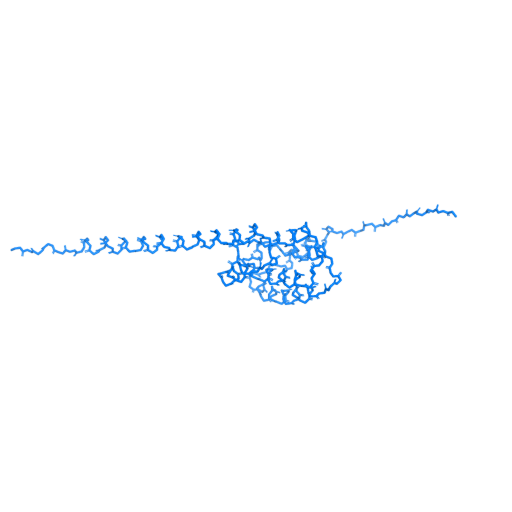 ILE A O 1
ATOM 870 N N . HIS A 1 110 ? 8.250 5.599 1.093 1.00 88.50 110 HIS A N 1
ATOM 871 C CA . HIS A 1 110 ? 7.402 6.231 2.103 1.00 88.50 110 HIS A CA 1
ATOM 872 C C . HIS A 1 110 ? 6.566 5.194 2.874 1.00 88.50 110 HIS A C 1
ATOM 874 O O . HIS A 1 110 ? 6.438 5.263 4.094 1.00 88.50 110 HIS A O 1
ATOM 880 N N . ALA A 1 111 ? 6.032 4.182 2.184 1.00 88.12 111 ALA A N 1
ATOM 881 C CA . ALA A 1 111 ? 5.262 3.108 2.801 1.00 88.12 111 ALA A CA 1
ATOM 882 C C . ALA A 1 111 ? 6.108 2.201 3.704 1.00 88.12 111 ALA A C 1
ATOM 884 O O . ALA A 1 111 ? 5.634 1.802 4.764 1.00 88.12 111 ALA A O 1
ATOM 885 N N . ALA A 1 112 ? 7.357 1.915 3.339 1.00 86.38 112 ALA A N 1
ATOM 886 C CA . ALA A 1 112 ? 8.263 1.115 4.159 1.00 86.38 112 ALA A CA 1
ATOM 887 C C . ALA A 1 112 ? 8.630 1.799 5.489 1.00 86.38 112 ALA A C 1
ATOM 889 O O . ALA A 1 112 ? 8.939 1.112 6.458 1.00 86.38 112 ALA A O 1
ATOM 890 N N . GLN A 1 113 ? 8.570 3.132 5.535 1.00 83.56 113 GLN A N 1
ATOM 891 C CA . GLN A 1 113 ? 8.833 3.944 6.728 1.00 83.56 113 GLN A CA 1
ATOM 892 C C . GLN A 1 113 ? 7.563 4.268 7.533 1.00 83.56 113 GLN A C 1
ATOM 894 O O . GLN A 1 113 ? 7.630 4.963 8.543 1.00 83.56 113 GLN A O 1
ATOM 899 N N . ASN A 1 114 ? 6.389 3.818 7.081 1.00 84.38 114 ASN A N 1
ATOM 900 C CA . ASN A 1 114 ? 5.125 4.170 7.712 1.00 84.38 114 ASN A CA 1
ATOM 901 C C . ASN A 1 114 ? 4.745 3.175 8.818 1.00 84.38 114 ASN A C 1
ATOM 903 O O . ASN A 1 114 ? 4.155 2.126 8.549 1.00 84.38 114 ASN A O 1
ATOM 907 N N . ASP A 1 115 ? 4.986 3.567 10.070 1.00 81.56 115 ASP A N 1
ATOM 908 C CA . ASP A 1 115 ? 4.684 2.774 11.274 1.00 81.56 115 ASP A CA 1
ATOM 909 C C . ASP A 1 115 ? 3.191 2.442 11.462 1.00 81.56 115 ASP A C 1
ATOM 911 O O . ASP A 1 115 ? 2.829 1.587 12.271 1.00 81.56 115 ASP A O 1
ATOM 915 N N . ARG A 1 116 ? 2.290 3.115 10.729 1.00 82.31 116 ARG A N 1
ATOM 916 C CA . ARG A 1 116 ? 0.838 2.866 10.794 1.00 82.31 116 ARG A CA 1
ATOM 917 C C . ARG A 1 116 ? 0.406 1.677 9.937 1.00 82.31 116 ARG A C 1
ATOM 919 O O . ARG A 1 116 ? -0.710 1.177 10.107 1.00 82.31 116 ARG A O 1
ATOM 926 N N . LEU A 1 117 ? 1.259 1.220 9.020 1.00 82.94 117 LEU A N 1
ATOM 927 C CA . LEU A 1 117 ? 0.997 0.027 8.226 1.00 82.94 117 LEU A CA 1
ATOM 928 C C . LEU A 1 117 ? 1.279 -1.242 9.032 1.00 82.94 117 LEU A C 1
ATOM 930 O O . LEU A 1 117 ? 2.120 -1.289 9.923 1.00 82.94 117 LEU A O 1
ATOM 934 N N . LEU A 1 118 ? 0.581 -2.319 8.680 1.00 83.69 118 LEU A N 1
ATOM 935 C CA . LEU A 1 118 ? 0.855 -3.629 9.261 1.00 83.69 118 LEU A CA 1
ATOM 936 C C . LEU A 1 118 ? 2.254 -4.101 8.844 1.00 83.69 118 LEU A C 1
ATOM 938 O O . LEU A 1 118 ? 2.605 -4.002 7.668 1.00 83.69 118 LEU A O 1
ATOM 942 N N . LEU A 1 119 ? 2.999 -4.727 9.761 1.00 85.56 119 LEU A N 1
ATOM 943 C CA . LEU A 1 119 ? 4.336 -5.278 9.484 1.00 85.56 119 LEU A CA 1
ATOM 944 C C . LEU A 1 119 ? 4.347 -6.191 8.245 1.00 85.56 119 LEU A C 1
ATOM 946 O O . LEU A 1 119 ? 5.251 -6.123 7.418 1.00 85.56 119 LEU A O 1
ATOM 950 N N . ARG A 1 120 ? 3.290 -6.997 8.062 1.00 84.50 120 ARG A N 1
ATOM 951 C CA . ARG A 1 120 ? 3.109 -7.847 6.873 1.00 84.50 120 ARG A CA 1
ATOM 952 C C . ARG A 1 120 ? 3.140 -7.049 5.565 1.00 84.50 120 ARG A C 1
ATOM 954 O O . ARG A 1 120 ? 3.665 -7.551 4.578 1.00 84.50 120 ARG A O 1
ATOM 961 N N . MET A 1 121 ? 2.579 -5.841 5.549 1.00 85.00 121 MET A N 1
ATOM 962 C CA . MET A 1 121 ? 2.567 -4.975 4.370 1.00 85.00 121 MET A CA 1
ATOM 963 C C . MET A 1 121 ? 3.966 -4.425 4.085 1.00 85.00 121 MET A C 1
ATOM 965 O O . MET A 1 121 ? 4.433 -4.505 2.953 1.00 85.00 121 MET A O 1
ATOM 969 N N . VAL A 1 122 ? 4.666 -3.950 5.120 1.00 87.00 122 VAL A N 1
ATOM 970 C CA . VAL A 1 122 ? 6.047 -3.451 5.008 1.00 87.00 122 VAL A CA 1
ATOM 971 C C . VAL A 1 122 ? 6.974 -4.531 4.443 1.00 87.00 122 VAL A C 1
ATOM 973 O O . VAL A 1 122 ? 7.709 -4.280 3.493 1.00 87.00 122 VAL A O 1
ATOM 976 N N . VAL A 1 123 ? 6.873 -5.768 4.940 1.00 88.62 123 VAL A N 1
ATOM 977 C CA . VAL A 1 123 ? 7.652 -6.906 4.417 1.00 88.62 123 VAL A CA 1
ATOM 978 C C . VAL A 1 123 ? 7.348 -7.171 2.938 1.00 88.62 123 VAL A C 1
ATOM 980 O O . VAL A 1 123 ? 8.266 -7.426 2.159 1.00 88.62 123 VAL A O 1
ATOM 983 N N . GLN A 1 124 ? 6.079 -7.092 2.524 1.00 88.69 124 GLN A N 1
ATOM 984 C CA . GLN A 1 124 ? 5.705 -7.271 1.118 1.00 88.69 124 GLN A CA 1
ATOM 985 C C . GLN A 1 124 ? 6.260 -6.161 0.215 1.00 88.69 124 GLN A C 1
ATOM 987 O O . GLN A 1 124 ? 6.707 -6.461 -0.892 1.00 88.69 124 GLN A O 1
ATOM 992 N N . ILE A 1 125 ? 6.267 -4.911 0.690 1.00 88.75 125 ILE A N 1
ATOM 993 C CA . ILE A 1 125 ? 6.859 -3.768 -0.018 1.00 88.75 125 ILE A CA 1
ATOM 994 C C . ILE A 1 125 ? 8.361 -3.997 -0.210 1.00 88.75 125 ILE A C 1
ATOM 996 O O . ILE A 1 125 ? 8.843 -3.970 -1.340 1.00 88.75 125 ILE A O 1
ATOM 1000 N N . LEU A 1 126 ? 9.087 -4.311 0.867 1.00 87.12 126 LEU A N 1
ATOM 1001 C CA . LEU A 1 126 ? 10.533 -4.552 0.816 1.00 87.12 126 LEU A CA 1
ATOM 1002 C C . LEU A 1 126 ? 10.892 -5.722 -0.108 1.00 87.12 126 LEU A C 1
ATOM 1004 O O . LEU A 1 126 ? 11.827 -5.627 -0.901 1.00 87.12 126 LEU A O 1
ATOM 1008 N N . PHE A 1 127 ? 10.125 -6.815 -0.053 1.00 87.94 127 PHE A N 1
ATOM 1009 C CA . PHE A 1 127 ? 10.327 -7.950 -0.950 1.00 87.94 127 PHE A CA 1
ATOM 1010 C C . PHE A 1 127 ? 10.122 -7.560 -2.419 1.00 87.94 127 PHE A C 1
ATOM 1012 O O . PHE A 1 127 ? 10.909 -7.950 -3.280 1.00 87.94 127 PHE A O 1
ATOM 1019 N N . HIS A 1 128 ? 9.082 -6.781 -2.719 1.00 87.38 128 HIS A N 1
ATOM 1020 C CA . HIS A 1 128 ? 8.815 -6.330 -4.081 1.00 87.38 128 HIS A CA 1
ATOM 1021 C C . HIS A 1 128 ? 9.921 -5.408 -4.616 1.00 87.38 128 HIS A C 1
ATOM 1023 O O . HIS A 1 128 ? 10.366 -5.587 -5.752 1.00 87.38 128 HIS A O 1
ATOM 1029 N N . GLU A 1 129 ? 10.418 -4.484 -3.790 1.00 87.31 129 GLU A N 1
ATOM 1030 C CA . GLU A 1 129 ? 11.565 -3.639 -4.141 1.00 87.31 129 GLU A CA 1
ATOM 1031 C C . GLU A 1 129 ? 12.831 -4.471 -4.384 1.00 87.31 129 GLU A C 1
ATOM 1033 O O . GLU A 1 129 ? 13.530 -4.252 -5.375 1.00 87.31 129 GLU A O 1
ATOM 1038 N N . GLN A 1 130 ? 13.085 -5.496 -3.563 1.00 87.75 130 GLN A N 1
ATOM 1039 C CA . GLN A 1 130 ? 14.215 -6.407 -3.764 1.00 87.75 130 GLN A CA 1
ATOM 1040 C C . GLN A 1 130 ? 14.125 -7.153 -5.104 1.00 87.75 130 GLN A C 1
ATOM 1042 O O . GLN A 1 130 ? 15.128 -7.295 -5.814 1.00 87.75 130 GLN A O 1
ATOM 1047 N N . VAL A 1 131 ? 12.930 -7.631 -5.472 1.00 88.12 131 VAL A N 1
ATOM 1048 C CA . VAL A 1 131 ? 12.701 -8.293 -6.765 1.00 88.12 131 VAL A CA 1
ATOM 1049 C C . VAL A 1 131 ? 12.964 -7.320 -7.915 1.00 88.12 131 VAL A C 1
ATOM 1051 O O . VAL A 1 131 ? 13.718 -7.673 -8.821 1.00 88.12 131 VAL A O 1
ATOM 1054 N N . ARG A 1 132 ? 12.427 -6.093 -7.850 1.00 85.75 132 ARG A N 1
ATOM 1055 C CA . ARG A 1 132 ? 12.663 -5.025 -8.842 1.00 85.75 132 ARG A CA 1
ATOM 1056 C C . ARG A 1 132 ? 14.142 -4.676 -9.002 1.00 85.75 132 ARG A C 1
ATOM 1058 O O . ARG A 1 132 ? 14.635 -4.586 -10.123 1.00 85.75 132 ARG A O 1
ATOM 1065 N N . ALA A 1 133 ? 14.877 -4.523 -7.903 1.00 85.81 133 ALA A N 1
ATOM 1066 C CA . ALA A 1 133 ? 16.314 -4.259 -7.958 1.00 85.81 133 ALA A CA 1
ATOM 1067 C C . ALA A 1 133 ? 17.067 -5.421 -8.628 1.00 85.81 133 ALA A C 1
ATOM 1069 O O . ALA A 1 133 ? 17.905 -5.221 -9.508 1.00 85.81 133 ALA A O 1
ATOM 1070 N N . THR A 1 134 ? 16.712 -6.657 -8.270 1.00 89.38 134 THR A N 1
ATOM 1071 C CA . THR A 1 134 ? 17.338 -7.860 -8.832 1.00 89.38 134 THR A CA 1
ATOM 1072 C C . THR A 1 134 ? 17.061 -8.009 -10.331 1.00 89.38 134 THR A C 1
ATOM 1074 O O . THR A 1 134 ? 17.942 -8.461 -11.065 1.00 89.38 134 THR A O 1
ATOM 1077 N N . THR A 1 135 ? 15.867 -7.648 -10.816 1.00 88.44 135 THR A N 1
ATOM 1078 C CA . THR A 1 135 ? 15.557 -7.691 -12.256 1.00 88.44 135 THR A CA 1
ATOM 1079 C C . THR A 1 135 ? 16.386 -6.680 -13.038 1.00 88.44 135 THR A C 1
ATOM 1081 O O . THR A 1 135 ? 16.991 -7.067 -14.034 1.00 88.44 135 THR A O 1
ATOM 1084 N N . VAL A 1 136 ? 16.521 -5.446 -12.539 1.00 87.56 136 VAL A N 1
ATOM 1085 C CA . VAL A 1 136 ? 17.345 -4.402 -13.177 1.00 87.56 136 VAL A CA 1
ATOM 1086 C C . VAL A 1 136 ? 18.813 -4.828 -13.255 1.00 87.56 136 VAL A C 1
ATOM 1088 O O . VAL A 1 136 ? 19.436 -4.721 -14.309 1.00 87.56 136 VAL A O 1
ATOM 1091 N N . ILE A 1 137 ? 19.361 -5.393 -12.173 1.00 88.25 137 ILE A N 1
ATOM 1092 C CA . ILE A 1 137 ? 20.744 -5.899 -12.153 1.00 88.25 137 ILE A CA 1
ATOM 1093 C C . ILE A 1 137 ? 20.925 -7.043 -13.160 1.00 88.25 137 ILE A C 1
ATOM 1095 O O . ILE A 1 137 ? 21.918 -7.085 -13.887 1.00 88.25 137 ILE A O 1
ATOM 1099 N N . LYS A 1 138 ? 19.963 -7.973 -13.236 1.00 88.19 138 LYS A N 1
ATOM 1100 C CA . LYS A 1 138 ? 20.004 -9.080 -14.205 1.00 88.19 138 LYS A CA 1
ATOM 1101 C C . LYS A 1 138 ? 19.947 -8.583 -15.647 1.00 88.19 138 LYS A C 1
ATOM 1103 O O . LYS A 1 138 ? 20.636 -9.144 -16.496 1.00 88.19 138 LYS A O 1
ATOM 1108 N N . GLU A 1 139 ? 19.136 -7.571 -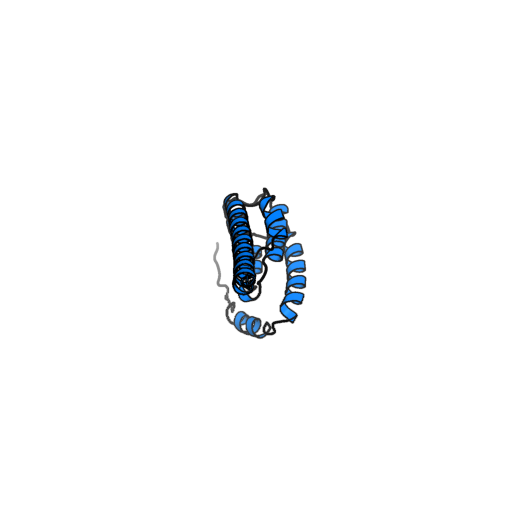15.929 1.00 86.88 139 GLU A N 1
ATOM 1109 C CA . GLU A 1 139 ? 19.025 -6.958 -17.254 1.00 86.88 139 GLU A CA 1
ATOM 1110 C C . GLU A 1 139 ? 20.307 -6.214 -17.635 1.00 86.88 139 GLU A C 1
ATOM 1112 O O . GLU A 1 139 ? 20.846 -6.458 -18.715 1.00 86.88 139 GLU A O 1
ATOM 1117 N N . ALA A 1 140 ? 20.874 -5.423 -16.721 1.00 85.06 140 ALA A N 1
ATOM 1118 C CA . ALA A 1 140 ? 22.168 -4.770 -16.917 1.00 85.06 140 ALA A CA 1
ATOM 1119 C C . ALA A 1 140 ? 23.292 -5.792 -17.187 1.00 85.06 140 ALA A C 1
ATOM 1121 O O . ALA A 1 140 ? 24.064 -5.649 -18.134 1.00 85.06 140 ALA A O 1
ATOM 1122 N N . ALA A 1 141 ? 23.332 -6.893 -16.429 1.00 84.31 141 ALA A N 1
ATOM 1123 C CA . ALA A 1 141 ? 24.306 -7.968 -16.629 1.00 84.31 141 ALA A CA 1
ATOM 1124 C C . ALA A 1 141 ? 24.109 -8.753 -17.944 1.00 84.31 141 ALA A C 1
ATOM 1126 O O . ALA A 1 141 ? 25.044 -9.394 -18.431 1.00 84.31 141 ALA A O 1
ATOM 1127 N N . ARG A 1 142 ? 22.901 -8.758 -18.525 1.00 80.00 142 ARG A N 1
ATOM 1128 C CA . ARG A 1 142 ? 22.659 -9.305 -19.873 1.00 80.00 142 ARG A CA 1
ATOM 1129 C C . ARG A 1 142 ? 23.151 -8.346 -20.954 1.00 80.00 142 ARG A C 1
ATOM 1131 O O . ARG A 1 142 ? 23.784 -8.807 -21.896 1.00 80.00 142 ARG A O 1
ATOM 1138 N N . GLY A 1 143 ? 22.903 -7.046 -20.793 1.00 75.75 143 GLY A N 1
ATOM 1139 C CA . GLY A 1 143 ? 23.397 -6.014 -21.709 1.00 75.75 143 GLY A CA 1
ATOM 1140 C C . GLY A 1 143 ? 24.923 -6.012 -21.812 1.00 75.75 143 GLY A C 1
ATOM 1141 O O . GLY A 1 143 ? 25.459 -6.037 -22.916 1.00 75.75 143 GLY A O 1
ATOM 1142 N N . ASN A 1 144 ? 25.619 -6.103 -20.675 1.00 71.75 144 ASN A N 1
ATOM 1143 C CA . ASN A 1 144 ? 27.085 -6.144 -20.652 1.00 71.75 144 ASN A CA 1
ATOM 1144 C C . ASN A 1 144 ? 27.651 -7.382 -21.365 1.00 71.75 144 ASN A C 1
ATOM 1146 O O . ASN A 1 144 ? 28.581 -7.252 -22.152 1.00 71.75 144 ASN A O 1
ATOM 1150 N N . ARG A 1 145 ? 27.048 -8.565 -21.172 1.00 64.69 145 ARG A N 1
ATOM 1151 C CA . ARG A 1 145 ? 27.482 -9.793 -21.863 1.00 64.69 145 ARG A CA 1
ATOM 1152 C C . ARG A 1 145 ? 27.247 -9.762 -23.374 1.00 64.69 145 ARG A C 1
ATOM 1154 O O . ARG A 1 145 ? 28.033 -10.336 -24.117 1.00 64.69 145 ARG A O 1
ATOM 1161 N N . ALA A 1 146 ? 26.182 -9.105 -23.830 1.00 64.62 146 ALA A N 1
ATOM 1162 C CA . ALA A 1 146 ? 25.909 -8.956 -25.259 1.00 64.62 146 ALA A CA 1
ATOM 1163 C C . ALA A 1 146 ? 26.937 -8.039 -25.946 1.00 64.62 146 ALA A C 1
ATOM 1165 O O . ALA A 1 146 ? 27.378 -8.336 -27.052 1.00 64.62 146 ALA A O 1
ATOM 1166 N N . LEU A 1 147 ? 27.353 -6.961 -25.272 1.00 61.50 147 LEU A N 1
ATOM 1167 C CA . LEU A 1 147 ? 28.441 -6.101 -25.747 1.00 61.50 147 LEU A CA 1
ATOM 1168 C C . LEU A 1 147 ? 29.791 -6.819 -25.690 1.00 61.50 147 LEU A C 1
ATOM 1170 O O . LEU A 1 147 ? 30.610 -6.621 -26.585 1.00 61.50 147 LEU A O 1
ATOM 1174 N N . GLU A 1 148 ? 30.009 -7.667 -24.676 1.00 61.69 148 GLU A N 1
ATOM 1175 C CA . GLU A 1 148 ? 31.235 -8.456 -24.578 1.00 61.69 148 GLU A CA 1
ATOM 1176 C C . GLU A 1 148 ? 31.423 -9.408 -25.768 1.00 61.69 148 GLU A C 1
ATOM 1178 O O . GLU A 1 148 ? 32.494 -9.487 -26.364 1.00 61.69 148 GLU A O 1
ATOM 1183 N N . GLN A 1 149 ? 30.343 -10.064 -26.185 1.00 60.22 149 GLN A N 1
ATOM 1184 C CA . GLN A 1 149 ? 30.367 -10.973 -27.330 1.00 60.22 149 GLN A CA 1
ATOM 1185 C C . GLN A 1 149 ? 30.535 -10.241 -28.676 1.00 60.22 149 GLN A C 1
ATOM 1187 O O . GLN A 1 149 ? 31.167 -10.785 -29.579 1.00 60.22 149 GLN A O 1
ATOM 1192 N N . ASP A 1 150 ? 30.028 -9.009 -28.832 1.00 65.06 150 ASP A N 1
ATOM 1193 C CA . ASP A 1 150 ? 30.198 -8.237 -30.080 1.00 65.06 150 ASP A CA 1
ATOM 1194 C C . ASP A 1 150 ? 31.656 -7.794 -30.307 1.00 65.06 150 ASP A C 1
ATOM 1196 O O . ASP A 1 150 ? 32.137 -7.821 -31.444 1.00 65.06 150 ASP A O 1
ATOM 1200 N N . TRP A 1 151 ? 32.393 -7.427 -29.246 1.00 62.56 151 TRP A N 1
ATOM 1201 C CA . TRP A 1 151 ? 33.802 -7.031 -29.390 1.00 62.56 151 TRP A CA 1
ATOM 1202 C C . TRP A 1 151 ? 34.738 -8.223 -29.622 1.00 62.56 151 TRP A C 1
ATOM 1204 O O . TRP A 1 151 ? 35.725 -8.072 -30.345 1.00 62.56 151 TRP A O 1
ATOM 1214 N N . GLU A 1 152 ? 34.419 -9.405 -29.084 1.00 59.44 152 GLU A N 1
ATOM 1215 C CA . GLU A 1 152 ? 35.178 -10.639 -29.333 1.00 59.44 152 GLU A CA 1
ATOM 1216 C C . GLU A 1 152 ? 35.042 -11.117 -30.788 1.00 59.44 152 GLU A C 1
ATOM 1218 O O . GLU A 1 152 ? 36.028 -11.539 -31.394 1.00 59.44 152 GLU A O 1
ATOM 1223 N N . ILE A 1 153 ? 33.853 -10.992 -31.392 1.00 65.44 153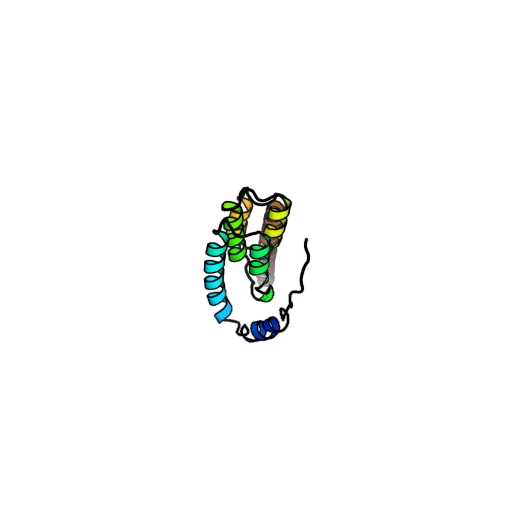 ILE A N 1
ATOM 1224 C CA . ILE A 1 153 ? 33.599 -11.420 -32.782 1.00 65.44 153 ILE A CA 1
ATOM 1225 C C . ILE A 1 153 ? 34.299 -10.506 -33.809 1.00 65.44 153 ILE A C 1
ATOM 1227 O O . ILE A 1 153 ? 34.608 -10.938 -34.920 1.00 65.44 153 ILE A O 1
ATOM 1231 N N . LYS A 1 154 ? 34.583 -9.246 -33.458 1.00 64.12 154 LYS A N 1
ATOM 1232 C CA . LYS A 1 154 ? 35.166 -8.247 -34.374 1.00 64.12 154 LYS A CA 1
ATOM 1233 C C . LYS A 1 154 ? 36.687 -8.137 -34.351 1.00 64.12 154 LYS A C 1
ATOM 1235 O O . LYS A 1 154 ? 37.222 -7.381 -35.163 1.00 64.12 154 LYS A O 1
ATOM 1240 N N . MET A 1 155 ? 37.397 -8.828 -33.459 1.00 58.75 155 MET A N 1
ATOM 1241 C CA . MET A 1 155 ? 38.859 -8.723 -33.402 1.00 58.75 155 MET A CA 1
ATOM 1242 C C . MET A 1 155 ? 39.507 -9.351 -34.651 1.00 58.75 155 MET A C 1
ATOM 1244 O O . MET A 1 155 ? 39.451 -10.570 -34.818 1.00 58.75 155 MET A O 1
ATOM 1248 N N . PRO A 1 156 ? 40.176 -8.572 -35.528 1.00 63.41 156 PRO A N 1
ATOM 1249 C CA . PRO A 1 156 ? 40.949 -9.150 -36.614 1.00 63.41 156 PRO A CA 1
ATOM 1250 C C . PRO A 1 156 ? 42.195 -9.789 -36.003 1.00 63.41 156 PRO A C 1
ATOM 1252 O O . PRO A 1 156 ? 42.982 -9.111 -35.335 1.00 63.41 156 PRO A O 1
ATOM 1255 N N . LEU A 1 157 ? 42.389 -11.089 -36.238 1.00 64.81 157 LEU A N 1
ATOM 1256 C CA . LEU A 1 157 ? 43.647 -11.765 -35.934 1.00 64.81 157 LEU A CA 1
ATOM 1257 C C . LEU A 1 157 ? 44.774 -10.991 -36.626 1.00 64.81 157 LEU A C 1
ATOM 1259 O O . LEU A 1 157 ? 44.862 -10.958 -37.852 1.00 64.81 157 LEU A O 1
ATOM 1263 N N . ARG A 1 158 ? 45.604 -10.318 -35.823 1.00 55.94 158 ARG A N 1
ATOM 1264 C CA . ARG A 1 158 ? 46.773 -9.569 -36.281 1.00 55.94 158 ARG A CA 1
ATOM 1265 C C . ARG A 1 158 ? 47.661 -10.526 -37.077 1.00 55.94 158 ARG A C 1
ATOM 1267 O O . ARG A 1 158 ? 48.287 -11.404 -36.483 1.00 55.94 158 ARG A O 1
ATOM 1274 N N . SER A 1 159 ? 47.667 -10.379 -38.403 1.00 59.19 159 SER A N 1
ATOM 1275 C CA . SER A 1 159 ? 48.542 -11.149 -39.289 1.00 59.19 159 SER A CA 1
ATOM 1276 C C . SER A 1 159 ? 49.982 -10.955 -38.828 1.00 59.19 159 SER A C 1
ATOM 1278 O O . SER A 1 159 ? 50.428 -9.816 -38.665 1.00 59.19 159 SER A O 1
ATOM 1280 N N . LYS A 1 160 ? 50.667 -12.070 -38.568 1.00 57.56 160 LYS A N 1
ATOM 1281 C CA . LYS A 1 160 ? 52.130 -12.103 -38.544 1.00 57.56 160 LYS A CA 1
ATOM 1282 C C . LYS A 1 160 ? 52.673 -11.859 -39.946 1.00 57.56 160 LYS A C 1
ATOM 1284 O O . LYS A 1 160 ? 51.910 -12.110 -40.910 1.00 57.56 160 LYS A O 1
#

Organism: Helianthus annuus (NCBI:txid4232)

pLDDT: mean 71.99, std 17.48, range [31.45, 89.88]

Foldseek 3Di:
DDDDDDDDDDDPDPVLVVVVVVPDDLPVLVVVVVVVLVVLLVVLQDLPDDLVNNLCSLPSDPVVSPLACLSLLNSLLSNLVSCVVDDPVSNVSSLVSDDLLRYDPVSLVVVLPRPSHDPVVNVVSVVSVVVVVVVVVVVVVVVVVVVVVVVVVPDDPPDD

Radius of gyration: 24.46 Å; chains: 1; bounding box: 99×27×61 Å

InterPro domains:
  IPR027356 NPH3 domain [PF03000] (42-108)
  IPR027356 NPH3 domain [PS51649] (1-132)
  IPR043454 NPH3/RPT2-like family [PTHR32370] (41-142)